Protein AF-A0AAU9UAA9-F1 (afdb_monomer_lite)

pLDDT: mean 78.79, std 22.55, range [38.44, 97.94]

Sequence (99 aa):
MLNISFVNSYVIYYHNISTRNEKPLTRRQFMKKLSMQLTTEWMQKRLEAPTLKCNMRDIIEVILTKPTEDSSVENEAPPPPKKEDIALIAHLKRRGCPK

Secondary structure (DSSP, 8-state):
-HHHHHHHHHHHHHHHHHTTT--PPPHHHHHHHHHHHHHHHHHHHHHT-TTS-HHHHHHHHHHHHS-----S---PPPPPPPP--TTSGGGG-------

Radius of gyration: 19.69 Å; chains: 1; bounding box: 36×24×57 Å

Foldseek 3Di:
DVVVVLVVVLVVQCVVCVVVVHDDDDSVVVVVVVVCVVCVVVLVVLLVDPPPDPVSNVVSCVVNPDDPPPDDDPDDDDDDDDDDDPPPPPPVPDDDDDD

Structure (mmCIF, N/CA/C/O backbone):
data_AF-A0AAU9UAA9-F1
#
_entry.id   AF-A0AAU9UAA9-F1
#
loop_
_atom_site.group_PDB
_atom_site.id
_atom_site.type_symbol
_atom_site.label_atom_id
_atom_site.label_alt_id
_atom_site.label_comp_id
_atom_site.label_asym_id
_atom_site.label_entity_id
_atom_site.label_seq_id
_atom_site.pdbx_PDB_ins_code
_atom_site.Cartn_x
_atom_site.Cartn_y
_atom_site.Cartn_z
_atom_site.occupancy
_atom_site.B_iso_or_equiv
_atom_site.auth_seq_id
_atom_site.auth_comp_id
_atom_site.auth_asym_id
_atom_site.auth_atom_id
_atom_site.pdbx_PDB_model_num
ATOM 1 N N . MET A 1 1 ? -6.262 -16.045 -8.944 1.00 76.44 1 MET A N 1
ATOM 2 C CA . MET A 1 1 ? -6.206 -14.905 -9.892 1.00 76.44 1 MET A CA 1
ATOM 3 C C . MET A 1 1 ? -5.447 -13.690 -9.352 1.00 76.44 1 MET A C 1
ATOM 5 O O . MET A 1 1 ? -4.728 -13.086 -10.133 1.00 76.44 1 MET A O 1
ATOM 9 N N . LEU A 1 2 ? -5.510 -13.374 -8.048 1.00 91.56 2 LEU A N 1
ATOM 10 C CA . LEU A 1 2 ? -4.849 -12.191 -7.459 1.00 91.56 2 LEU A CA 1
ATOM 11 C C . LEU A 1 2 ? -3.350 -12.060 -7.774 1.00 91.56 2 LEU A C 1
ATOM 13 O O . LEU A 1 2 ? -2.904 -10.981 -8.145 1.00 91.56 2 LEU A O 1
ATOM 17 N N . ASN A 1 3 ? -2.583 -13.153 -7.708 1.00 94.00 3 ASN A N 1
ATOM 18 C CA . ASN A 1 3 ? -1.141 -13.105 -7.980 1.00 94.00 3 ASN A CA 1
ATOM 19 C C . ASN A 1 3 ? -0.824 -12.597 -9.395 1.00 94.00 3 ASN A C 1
ATOM 21 O O . ASN A 1 3 ? 0.066 -11.769 -9.560 1.00 94.00 3 ASN A O 1
ATOM 25 N N . ILE A 1 4 ? -1.576 -13.056 -10.401 1.00 96.06 4 ILE A N 1
ATOM 26 C CA . ILE A 1 4 ? -1.393 -12.618 -11.791 1.00 96.06 4 ILE A CA 1
ATOM 27 C C . ILE A 1 4 ? -1.797 -11.150 -11.939 1.00 96.06 4 ILE A C 1
ATOM 29 O O . ILE A 1 4 ? -1.070 -10.376 -12.553 1.00 96.06 4 ILE A O 1
ATOM 33 N N . SER A 1 5 ? -2.898 -10.736 -11.309 1.00 97.06 5 SER A N 1
ATOM 34 C CA . SER A 1 5 ? -3.327 -9.335 -11.310 1.00 97.06 5 SER A CA 1
ATOM 35 C C . SER A 1 5 ? -2.283 -8.402 -10.688 1.00 97.06 5 SER A C 1
ATOM 37 O O . SER A 1 5 ? -2.018 -7.346 -11.253 1.00 97.06 5 SER A O 1
ATOM 39 N N . PHE A 1 6 ? -1.652 -8.790 -9.574 1.00 96.00 6 PHE A N 1
ATOM 40 C CA . PHE A 1 6 ? -0.608 -7.993 -8.918 1.00 96.00 6 PHE A CA 1
ATOM 41 C C . PHE A 1 6 ? 0.679 -7.887 -9.740 1.00 96.00 6 PHE A C 1
ATOM 43 O O . PHE A 1 6 ? 1.316 -6.836 -9.760 1.00 96.00 6 PHE A O 1
ATOM 50 N N . VAL A 1 7 ? 1.069 -8.962 -10.431 1.00 96.44 7 VAL A N 1
ATOM 51 C CA . VAL A 1 7 ? 2.227 -8.927 -11.334 1.00 96.44 7 VAL A CA 1
ATOM 52 C C . VAL A 1 7 ? 1.929 -8.036 -12.537 1.00 96.44 7 VAL A C 1
ATOM 54 O O . VAL A 1 7 ? 2.719 -7.148 -12.847 1.00 96.44 7 VAL A O 1
ATOM 57 N N . ASN A 1 8 ? 0.769 -8.211 -13.171 1.00 97.62 8 ASN A N 1
ATOM 58 C CA . ASN A 1 8 ? 0.398 -7.447 -14.360 1.00 97.62 8 ASN A CA 1
ATOM 59 C C . ASN A 1 8 ? 0.214 -5.954 -14.054 1.00 97.62 8 ASN A C 1
ATOM 61 O O . ASN A 1 8 ? 0.661 -5.112 -14.831 1.00 97.62 8 ASN A O 1
ATOM 65 N N . SER A 1 9 ? -0.385 -5.607 -12.910 1.00 97.50 9 SER A N 1
ATOM 66 C CA . SER A 1 9 ? -0.521 -4.205 -12.505 1.00 97.50 9 SER A CA 1
ATOM 67 C C . SER A 1 9 ? 0.838 -3.548 -12.251 1.00 97.50 9 SER A C 1
ATOM 69 O O . SER A 1 9 ? 1.031 -2.395 -12.638 1.00 97.50 9 SER A O 1
ATOM 71 N N . TYR A 1 10 ? 1.805 -4.284 -11.687 1.00 97.94 10 TYR A N 1
ATOM 72 C CA . TYR A 1 10 ? 3.173 -3.793 -11.528 1.00 97.94 10 TYR A CA 1
ATOM 73 C C . TYR A 1 10 ? 3.871 -3.559 -12.872 1.00 97.94 10 TYR A C 1
ATOM 75 O O . TYR A 1 10 ? 4.539 -2.543 -13.024 1.00 97.94 10 TYR A O 1
ATOM 83 N N . VAL A 1 11 ? 3.699 -4.452 -13.855 1.00 97.88 11 VAL A N 1
ATOM 84 C CA . VAL A 1 11 ? 4.294 -4.293 -15.198 1.00 97.88 11 VAL A CA 1
ATOM 85 C C . VAL A 1 11 ? 3.809 -3.003 -15.866 1.00 97.88 11 VAL A C 1
ATOM 87 O O . VAL A 1 11 ? 4.623 -2.228 -16.367 1.00 97.88 11 VAL A O 1
ATOM 90 N N . ILE A 1 12 ? 2.501 -2.733 -15.815 1.00 97.94 12 ILE A N 1
ATOM 91 C CA . ILE A 1 12 ? 1.912 -1.506 -16.372 1.00 97.94 12 ILE A CA 1
ATOM 92 C C . ILE A 1 12 ? 2.436 -0.269 -15.631 1.00 97.94 12 ILE A C 1
ATOM 94 O O . ILE A 1 12 ? 2.84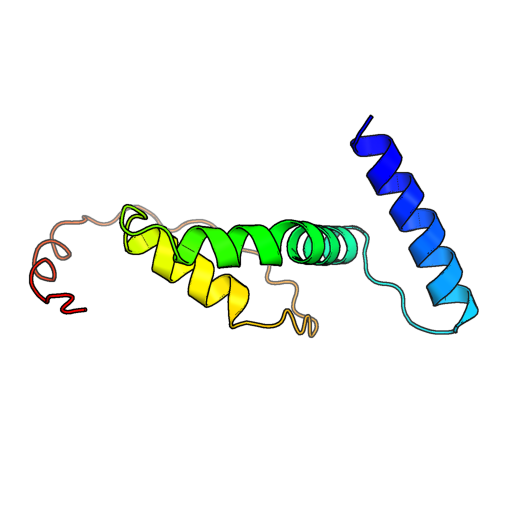5 0.706 -16.260 1.00 97.94 12 ILE A O 1
ATOM 98 N N . TYR A 1 13 ? 2.454 -0.313 -14.295 1.00 97.88 13 TYR A N 1
ATOM 99 C CA . TYR A 1 13 ? 3.000 0.766 -13.470 1.00 97.88 13 TYR A CA 1
ATOM 100 C C . TYR A 1 13 ? 4.464 1.059 -13.820 1.00 97.88 13 TYR A C 1
ATOM 102 O O . TYR A 1 13 ? 4.813 2.212 -14.063 1.00 97.88 13 TYR A O 1
ATOM 110 N N . TYR A 1 14 ? 5.302 0.023 -13.878 1.00 97.62 14 TYR A N 1
ATOM 111 C CA . TYR A 1 14 ? 6.727 0.146 -14.161 1.00 97.62 14 TYR A CA 1
ATOM 112 C C . TYR A 1 14 ? 6.953 0.812 -15.515 1.00 97.62 14 TYR A C 1
ATOM 114 O O . TYR A 1 14 ? 7.650 1.818 -15.587 1.00 97.62 14 TYR A O 1
ATOM 122 N N . HIS A 1 15 ? 6.292 0.311 -16.564 1.00 97.62 15 HIS A N 1
ATOM 123 C CA . HIS A 1 15 ? 6.383 0.886 -17.902 1.00 97.62 15 HIS A CA 1
ATOM 124 C C . HIS A 1 15 ? 6.015 2.377 -17.908 1.00 97.62 15 HIS A C 1
ATOM 126 O O . HIS A 1 15 ? 6.766 3.195 -18.429 1.00 97.62 15 HIS A O 1
ATOM 132 N N . ASN A 1 16 ? 4.902 2.750 -17.270 1.00 97.38 16 ASN A N 1
ATOM 133 C CA . ASN A 1 16 ? 4.419 4.133 -17.247 1.00 97.38 16 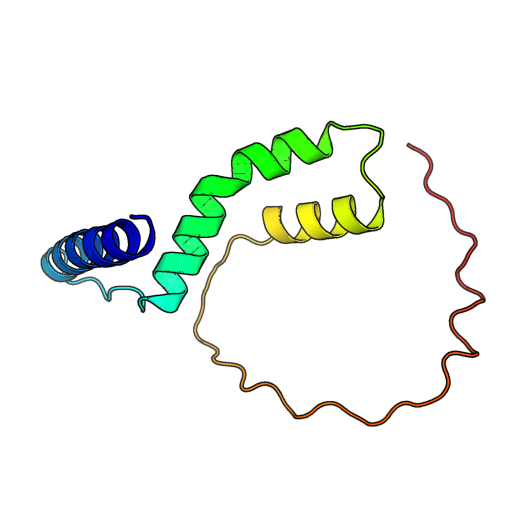ASN A CA 1
ATOM 134 C C . ASN A 1 16 ? 5.313 5.097 -16.456 1.00 97.38 16 ASN A C 1
ATOM 136 O O . ASN A 1 16 ? 5.309 6.293 -16.732 1.00 97.38 16 ASN A O 1
ATOM 140 N N . ILE A 1 17 ? 6.031 4.606 -15.448 1.00 97.06 17 ILE A N 1
ATOM 141 C CA . ILE A 1 17 ? 6.976 5.414 -14.670 1.00 97.06 17 ILE A CA 1
ATOM 142 C C . ILE A 1 17 ? 8.312 5.530 -15.402 1.00 97.06 17 ILE A C 1
ATOM 144 O O . ILE A 1 17 ? 8.874 6.620 -15.487 1.00 97.06 17 ILE A O 1
ATOM 148 N N . SER A 1 18 ? 8.778 4.440 -16.013 1.00 94.12 18 SER A N 1
ATOM 149 C CA . SER A 1 18 ? 9.983 4.449 -16.841 1.00 94.12 18 SER A CA 1
ATOM 150 C C . SER A 1 18 ? 9.852 5.378 -18.048 1.00 94.12 18 SER A C 1
ATOM 152 O O . SER A 1 18 ? 10.796 6.101 -18.346 1.00 94.12 18 SER A O 1
ATOM 154 N N . THR A 1 19 ? 8.687 5.441 -18.705 1.00 96.06 19 THR A N 1
ATOM 155 C CA . THR A 1 19 ? 8.453 6.393 -19.811 1.00 96.06 19 THR A CA 1
ATOM 156 C C . THR A 1 19 ? 8.441 7.855 -19.363 1.00 96.06 19 THR A C 1
ATOM 158 O O . THR A 1 19 ? 8.668 8.743 -20.180 1.00 96.06 19 THR A O 1
ATOM 161 N N . ARG A 1 20 ? 8.216 8.120 -18.071 1.00 94.38 20 ARG A N 1
ATOM 162 C CA . ARG A 1 20 ? 8.292 9.456 -17.460 1.00 94.38 20 ARG A CA 1
ATOM 163 C C . ARG A 1 20 ? 9.697 9.813 -16.959 1.00 94.38 20 ARG A C 1
ATOM 165 O O . ARG A 1 20 ? 9.865 10.880 -16.382 1.00 94.38 20 ARG A O 1
ATOM 172 N N . ASN A 1 21 ? 10.698 8.954 -17.181 1.00 92.44 21 ASN A N 1
ATOM 173 C CA . ASN A 1 21 ? 12.066 9.089 -16.657 1.00 92.44 21 ASN A CA 1
ATOM 174 C C . ASN A 1 21 ? 12.145 9.199 -15.121 1.00 92.44 21 ASN A C 1
ATOM 176 O O . ASN A 1 21 ? 13.114 9.720 -14.570 1.00 92.44 21 ASN A O 1
ATOM 180 N N . GLU A 1 22 ? 11.139 8.686 -14.416 1.00 94.25 22 GLU A N 1
ATOM 181 C CA . GLU A 1 22 ? 11.124 8.604 -12.959 1.00 94.25 22 GLU A CA 1
ATOM 182 C C . GLU A 1 22 ? 11.652 7.238 -12.498 1.00 94.25 22 GLU A C 1
ATOM 184 O O . GLU A 1 22 ? 11.567 6.236 -13.214 1.00 94.25 22 GLU A O 1
ATOM 189 N N . LYS A 1 23 ? 12.193 7.165 -11.275 1.00 94.94 23 LYS A N 1
ATOM 190 C CA . LYS A 1 23 ? 12.650 5.894 -10.702 1.00 94.94 23 LYS A CA 1
ATOM 191 C C . LYS A 1 23 ? 11.441 5.085 -10.207 1.00 94.94 23 LYS A C 1
ATOM 193 O O . LYS A 1 23 ? 10.801 5.505 -9.241 1.00 94.94 23 LYS A O 1
ATOM 198 N N . PRO A 1 24 ? 11.133 3.915 -10.798 1.00 95.31 24 PRO A N 1
ATOM 199 C CA . PRO A 1 24 ? 10.014 3.102 -10.348 1.00 95.31 24 PRO A CA 1
ATOM 200 C C . PRO A 1 24 ? 10.277 2.504 -8.968 1.00 95.31 24 PRO A C 1
ATOM 202 O O . PRO A 1 24 ? 11.404 2.144 -8.617 1.00 95.31 24 PRO A O 1
ATOM 205 N N . LEU A 1 25 ? 9.201 2.352 -8.197 1.00 96.00 25 LEU A N 1
ATOM 206 C CA . LEU A 1 25 ? 9.235 1.619 -6.938 1.00 96.00 25 LEU A CA 1
ATOM 207 C C . LEU A 1 25 ? 9.616 0.152 -7.169 1.00 96.00 25 LEU A C 1
ATOM 209 O O . LEU A 1 25 ? 9.260 -0.467 -8.181 1.00 96.00 25 LEU A O 1
ATOM 213 N N . THR A 1 26 ? 10.268 -0.446 -6.172 1.00 96.19 26 THR A N 1
ATOM 214 C CA . THR A 1 26 ? 10.431 -1.904 -6.143 1.00 96.19 26 THR A CA 1
ATOM 215 C C . THR A 1 26 ? 9.060 -2.576 -6.063 1.00 96.19 26 THR A C 1
ATOM 217 O O . THR A 1 26 ? 8.111 -2.021 -5.503 1.00 96.19 26 THR A O 1
ATOM 220 N N . ARG A 1 27 ? 8.945 -3.819 -6.549 1.00 95.44 27 ARG A N 1
ATOM 221 C CA . ARG A 1 27 ? 7.689 -4.586 -6.459 1.00 95.44 27 ARG A CA 1
ATOM 222 C C . ARG A 1 27 ? 7.146 -4.653 -5.024 1.00 95.44 27 ARG A C 1
ATOM 224 O O . ARG A 1 27 ? 5.941 -4.572 -4.818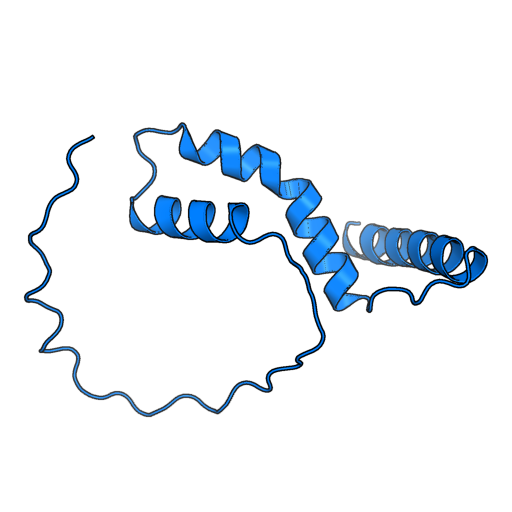 1.00 95.44 27 ARG A O 1
ATOM 231 N N . ARG A 1 28 ? 8.028 -4.753 -4.019 1.00 95.56 28 ARG A N 1
ATOM 232 C CA . ARG A 1 28 ? 7.652 -4.760 -2.594 1.00 95.56 28 ARG A CA 1
ATOM 233 C C . ARG A 1 28 ? 7.020 -3.435 -2.163 1.00 95.56 28 ARG A C 1
ATOM 235 O O . ARG A 1 28 ? 5.969 -3.452 -1.531 1.00 95.56 28 ARG A O 1
ATOM 242 N N . GLN A 1 29 ? 7.645 -2.306 -2.494 1.00 95.62 29 GLN A N 1
ATOM 243 C CA . GLN A 1 29 ? 7.123 -0.974 -2.165 1.00 95.62 29 GLN A CA 1
ATOM 244 C C . GLN A 1 29 ? 5.811 -0.691 -2.896 1.00 95.62 29 GLN A C 1
ATOM 246 O O . GLN A 1 29 ? 4.854 -0.227 -2.281 1.00 95.62 29 GLN A O 1
ATOM 251 N N . PHE A 1 30 ? 5.731 -1.053 -4.179 1.00 96.69 30 PHE A N 1
ATOM 252 C CA . PHE A 1 30 ? 4.496 -0.961 -4.953 1.00 96.69 30 PHE A CA 1
ATOM 253 C C . PHE A 1 30 ? 3.350 -1.713 -4.268 1.00 96.69 30 PHE A C 1
ATOM 255 O O . PHE A 1 30 ? 2.283 -1.144 -4.062 1.00 96.69 30 PHE A O 1
ATOM 262 N N . MET A 1 31 ? 3.582 -2.957 -3.836 1.00 96.81 31 MET A N 1
ATOM 263 C CA . MET A 1 31 ? 2.554 -3.750 -3.156 1.00 96.81 31 MET A CA 1
ATOM 264 C C . MET A 1 31 ? 2.158 -3.180 -1.790 1.00 96.81 31 MET A C 1
ATOM 266 O O . MET A 1 31 ? 0.977 -3.216 -1.450 1.00 96.81 31 MET A O 1
ATOM 270 N N . LYS A 1 32 ? 3.099 -2.616 -1.017 1.00 95.12 32 LYS A N 1
ATOM 271 C CA . LYS A 1 32 ? 2.771 -1.903 0.231 1.00 95.12 32 LYS A CA 1
ATOM 272 C C . LYS A 1 32 ? 1.868 -0.698 -0.039 1.00 95.12 32 LYS A C 1
ATOM 274 O O . LYS A 1 32 ? 0.836 -0.555 0.611 1.00 95.12 32 LYS A O 1
ATOM 279 N N . LYS A 1 33 ? 2.226 0.124 -1.030 1.00 95.00 33 LYS A N 1
ATOM 280 C CA . LYS A 1 33 ? 1.446 1.299 -1.438 1.00 95.00 33 LYS A CA 1
ATOM 281 C C . LYS A 1 33 ? 0.056 0.903 -1.934 1.00 95.00 33 LYS A C 1
ATOM 283 O O . LYS A 1 33 ? -0.929 1.483 -1.491 1.00 95.00 33 LYS A O 1
ATOM 288 N N . LEU A 1 34 ? -0.026 -0.120 -2.785 1.00 95.31 34 LEU A N 1
ATOM 289 C CA . LEU A 1 34 ? -1.287 -0.660 -3.289 1.00 95.31 34 LEU A CA 1
ATOM 290 C C . LEU A 1 34 ? -2.167 -1.176 -2.143 1.00 95.31 34 LEU A C 1
ATOM 292 O O . LEU A 1 34 ? -3.350 -0.862 -2.086 1.00 95.31 34 LEU A O 1
ATOM 296 N N . SER A 1 35 ? -1.589 -1.927 -1.202 1.00 94.69 35 SER A N 1
ATOM 297 C CA . SER A 1 35 ? -2.312 -2.411 -0.025 1.00 94.69 35 SER A CA 1
ATOM 298 C C . SER A 1 35 ? -2.871 -1.261 0.806 1.00 94.69 35 SER A C 1
ATOM 300 O O . SER A 1 35 ? -4.010 -1.350 1.257 1.00 94.69 35 SER A O 1
ATOM 302 N N . MET A 1 36 ? -2.097 -0.188 1.002 1.00 94.44 36 MET A N 1
ATOM 303 C CA . MET A 1 36 ? -2.573 0.996 1.714 1.00 94.44 36 MET A CA 1
ATOM 304 C C . MET A 1 36 ? -3.763 1.612 0.977 1.00 94.44 36 MET A C 1
ATOM 306 O O . MET A 1 36 ? -4.851 1.684 1.534 1.00 94.44 36 MET A O 1
ATOM 310 N N . GLN A 1 37 ? -3.596 1.920 -0.313 1.00 93.94 37 GLN A N 1
ATOM 311 C CA . GLN A 1 37 ? -4.635 2.533 -1.147 1.00 93.94 37 GLN A CA 1
ATOM 312 C C . GLN A 1 37 ? -5.949 1.741 -1.159 1.00 93.94 37 GLN A C 1
ATOM 314 O O . GLN A 1 37 ? -7.019 2.337 -1.110 1.00 93.94 37 GLN A O 1
ATOM 319 N N . LEU A 1 38 ? -5.884 0.408 -1.189 1.00 95.44 38 LEU A N 1
ATOM 320 C CA . LEU A 1 38 ? -7.077 -0.443 -1.193 1.00 95.44 38 LEU A CA 1
ATOM 321 C C . LEU A 1 38 ? -7.779 -0.528 0.170 1.00 95.44 38 LEU A C 1
ATOM 323 O O . LEU A 1 38 ? -8.964 -0.851 0.226 1.00 95.44 38 LEU A O 1
ATOM 327 N N . THR A 1 39 ? -7.060 -0.303 1.273 1.00 95.38 39 THR A N 1
ATOM 328 C CA . THR A 1 39 ? -7.571 -0.578 2.627 1.00 95.38 39 THR A CA 1
ATOM 329 C C . THR A 1 39 ? -7.805 0.669 3.470 1.00 95.38 39 THR A C 1
ATOM 331 O O . THR A 1 39 ? -8.520 0.569 4.465 1.00 95.38 39 THR A O 1
ATOM 334 N N . THR A 1 40 ? -7.274 1.836 3.088 1.00 94.56 40 THR A N 1
ATOM 335 C CA . THR A 1 40 ? -7.404 3.098 3.838 1.00 94.56 40 THR A CA 1
ATOM 336 C C . THR A 1 40 ? -8.855 3.428 4.184 1.00 94.56 40 THR A C 1
ATOM 338 O O . THR A 1 40 ? -9.165 3.612 5.358 1.00 94.56 40 THR A O 1
ATOM 341 N N . GLU A 1 41 ? -9.761 3.433 3.205 1.00 95.25 41 GLU A N 1
ATOM 342 C CA . GLU A 1 41 ? 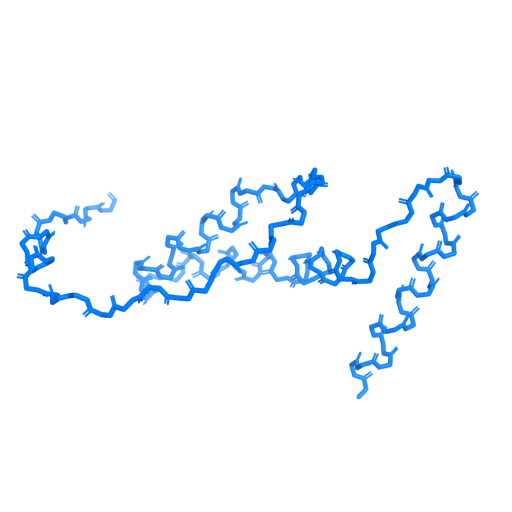-11.175 3.767 3.441 1.00 95.25 41 GLU A CA 1
ATOM 343 C C . GLU A 1 41 ? -11.853 2.779 4.401 1.00 95.25 41 GLU A C 1
ATOM 345 O O . GLU A 1 41 ? -12.648 3.156 5.262 1.00 95.25 41 GLU A O 1
ATOM 350 N N . TRP A 1 42 ? -11.514 1.493 4.291 1.00 96.00 42 TRP A N 1
ATOM 351 C CA . TRP A 1 42 ? -12.039 0.457 5.178 1.00 96.00 42 TRP A CA 1
ATOM 352 C C . TRP A 1 42 ? -11.490 0.576 6.595 1.00 96.00 42 TRP A C 1
ATOM 354 O O . TRP A 1 42 ? -12.227 0.375 7.557 1.00 96.00 42 TRP A O 1
ATOM 364 N N . MET A 1 43 ? -10.210 0.918 6.734 1.00 95.19 43 MET A N 1
ATOM 365 C CA . MET A 1 43 ? -9.589 1.193 8.025 1.00 95.19 43 MET A CA 1
ATOM 366 C C . MET A 1 43 ? -10.224 2.413 8.698 1.00 95.19 43 MET A C 1
ATOM 368 O O . MET A 1 43 ? -10.522 2.339 9.886 1.00 95.19 43 MET A O 1
ATOM 372 N N . GLN A 1 44 ? -10.518 3.475 7.943 1.00 94.88 44 GLN A N 1
ATOM 373 C CA . GLN A 1 44 ? -11.231 4.655 8.443 1.00 94.88 44 GLN A CA 1
ATOM 374 C C . GLN A 1 44 ? -12.636 4.300 8.936 1.00 94.88 44 GLN A C 1
ATOM 376 O O . GLN A 1 44 ? -12.942 4.526 10.104 1.00 94.88 44 GLN A O 1
ATOM 381 N N . LYS A 1 45 ? -13.448 3.629 8.107 1.00 96.00 45 LYS A N 1
ATOM 382 C CA . LYS A 1 45 ? -14.790 3.164 8.509 1.00 96.00 45 LYS A CA 1
ATOM 383 C C . LYS A 1 45 ? -14.748 2.267 9.742 1.00 96.00 45 LYS A C 1
ATOM 385 O O . LYS A 1 45 ? -15.636 2.296 10.587 1.00 96.00 45 LYS A O 1
ATOM 390 N N . ARG A 1 46 ? -13.701 1.451 9.881 1.00 95.56 46 ARG A N 1
ATOM 391 C CA . ARG A 1 46 ? -13.552 0.552 11.029 1.00 95.56 46 ARG A CA 1
ATOM 392 C C . ARG A 1 46 ? -13.357 1.305 12.347 1.00 95.56 46 ARG A C 1
ATOM 394 O O . ARG A 1 46 ? -13.782 0.786 13.377 1.00 95.56 46 ARG A O 1
ATOM 401 N N . LEU A 1 47 ? -12.761 2.499 12.333 1.00 95.38 47 LEU A N 1
ATOM 402 C CA . LEU A 1 47 ? -12.601 3.342 13.526 1.00 95.38 47 LEU A CA 1
ATOM 403 C C . LEU A 1 47 ? -13.938 3.886 14.052 1.00 95.38 47 LEU A C 1
ATOM 405 O O . LEU A 1 47 ? -14.051 4.188 15.240 1.00 95.38 47 LEU A O 1
ATOM 409 N N . GLU A 1 48 ? -14.969 3.960 13.214 1.00 94.75 48 GLU A N 1
ATOM 410 C CA . GLU A 1 48 ? -16.310 4.391 13.628 1.00 94.75 48 GLU A CA 1
ATOM 411 C C . GLU A 1 48 ? -17.006 3.339 14.510 1.00 94.75 48 GLU A C 1
ATOM 413 O O . GLU A 1 48 ? -17.902 3.665 15.286 1.00 94.75 48 GLU A O 1
ATOM 418 N N . ALA A 1 49 ? -16.574 2.071 14.451 1.00 94.06 49 ALA A N 1
ATOM 419 C CA . ALA A 1 49 ? -17.180 0.998 15.229 1.00 94.06 49 ALA A CA 1
ATOM 420 C C . ALA A 1 49 ? -16.893 1.162 16.741 1.00 94.06 49 ALA A C 1
ATOM 422 O O . ALA A 1 49 ? -15.733 1.071 17.167 1.00 94.06 49 ALA A O 1
ATOM 423 N N . PRO A 1 50 ? -17.927 1.309 17.595 1.00 91.06 50 PRO A N 1
ATOM 424 C CA . PRO A 1 50 ? -17.742 1.528 19.033 1.00 91.06 50 PRO A CA 1
ATOM 425 C C . PRO A 1 50 ? -17.206 0.287 19.761 1.00 91.06 50 PRO A C 1
ATOM 427 O O . PRO A 1 50 ? -16.665 0.387 20.857 1.00 91.06 50 PRO A O 1
ATOM 430 N N . THR A 1 51 ? -17.336 -0.891 19.150 1.00 94.56 51 THR A N 1
ATOM 431 C CA . THR A 1 51 ? -16.878 -2.177 19.691 1.00 94.56 51 THR A CA 1
ATOM 432 C C . THR A 1 51 ? -15.457 -2.544 19.257 1.00 94.56 51 THR A C 1
ATOM 434 O O . THR A 1 51 ? -14.952 -3.605 19.637 1.00 94.56 51 THR A O 1
ATOM 437 N N . LEU A 1 52 ? -14.787 -1.697 18.463 1.00 93.75 52 LEU A N 1
ATOM 438 C CA . LEU A 1 52 ? -13.402 -1.929 18.070 1.00 93.75 52 LEU A CA 1
ATOM 439 C C . LEU A 1 52 ? -12.495 -1.870 19.306 1.00 93.75 52 LEU A C 1
ATOM 441 O O . LEU A 1 52 ? -12.458 -0.868 20.016 1.00 93.75 52 LEU A O 1
ATOM 445 N N . LYS A 1 53 ? -11.736 -2.946 19.544 1.00 94.88 53 LYS A N 1
ATOM 446 C CA . LYS A 1 53 ? -10.771 -3.021 20.652 1.00 94.88 53 LYS A CA 1
ATOM 447 C C . LYS A 1 53 ? -9.774 -1.860 20.576 1.00 94.88 53 LYS A C 1
ATOM 449 O O . LYS A 1 53 ? -9.209 -1.637 19.506 1.00 94.88 53 LYS A O 1
ATOM 454 N N . CYS A 1 54 ? -9.493 -1.213 21.710 1.00 91.38 54 CYS A N 1
ATOM 455 C CA . CYS A 1 54 ? -8.601 -0.047 21.791 1.00 91.38 54 CYS A CA 1
ATOM 456 C C . CYS A 1 54 ? -7.249 -0.295 21.112 1.00 91.38 54 CYS A C 1
ATOM 458 O O . CYS A 1 54 ? -6.859 0.446 20.229 1.00 91.38 54 CYS A O 1
ATOM 460 N N . ASN A 1 55 ? -6.618 -1.436 21.387 1.00 94.00 55 ASN A N 1
ATOM 461 C CA . ASN A 1 55 ? -5.315 -1.795 20.825 1.00 94.00 55 ASN A CA 1
ATOM 462 C C . ASN A 1 55 ? -5.328 -1.793 19.283 1.00 94.00 55 ASN A C 1
ATOM 464 O O . ASN A 1 55 ? -4.351 -1.427 18.643 1.00 94.00 55 ASN A O 1
ATOM 468 N N . MET A 1 56 ? -6.433 -2.242 18.677 1.00 93.44 56 MET A N 1
ATOM 469 C CA . MET A 1 56 ? -6.584 -2.270 17.220 1.00 93.44 56 MET A CA 1
ATOM 470 C C . MET A 1 56 ? -6.899 -0.883 16.664 1.00 93.44 56 MET A C 1
ATOM 472 O O . MET A 1 56 ? -6.453 -0.571 15.565 1.00 93.44 56 MET A O 1
ATOM 476 N N . ARG A 1 57 ? -7.655 -0.069 17.412 1.00 95.44 57 ARG A N 1
ATOM 477 C CA . ARG A 1 57 ? -7.914 1.338 17.096 1.00 95.44 57 ARG A CA 1
ATOM 478 C C . ARG A 1 57 ? -6.595 2.113 17.034 1.00 95.44 57 ARG A C 1
ATOM 480 O O . ARG A 1 57 ? -6.300 2.672 15.986 1.00 95.44 57 ARG A O 1
ATOM 487 N N . ASP A 1 58 ? -5.760 1.996 18.065 1.00 94.19 58 ASP A N 1
ATOM 488 C CA . ASP A 1 58 ? -4.451 2.657 18.141 1.00 94.19 58 ASP A CA 1
ATOM 489 C C . ASP A 1 58 ? -3.544 2.256 16.964 1.00 94.19 58 ASP A C 1
ATOM 491 O O . ASP A 1 58 ? -2.928 3.099 16.315 1.00 94.19 58 ASP A O 1
ATOM 495 N N . ILE A 1 59 ? -3.490 0.958 16.630 1.00 94.81 59 ILE A N 1
ATOM 496 C CA . ILE A 1 59 ? -2.699 0.461 15.491 1.00 94.81 59 ILE A CA 1
ATOM 497 C C . ILE A 1 59 ? -3.199 1.058 14.172 1.00 94.81 59 ILE A C 1
ATOM 499 O O . ILE A 1 59 ? -2.392 1.494 13.351 1.00 94.81 59 ILE A O 1
ATOM 503 N N . ILE A 1 60 ? -4.516 1.066 13.951 1.00 94.19 60 ILE A N 1
ATOM 504 C CA . ILE A 1 60 ? -5.107 1.601 12.723 1.00 94.19 60 ILE A CA 1
ATOM 505 C C . ILE A 1 60 ? -4.853 3.109 12.619 1.00 94.19 60 ILE A C 1
ATOM 507 O O . ILE A 1 60 ? -4.463 3.582 11.555 1.00 94.19 60 ILE A O 1
ATOM 511 N N . GLU A 1 61 ? -5.008 3.856 13.711 1.00 94.06 61 GLU A N 1
ATOM 512 C CA . GLU A 1 61 ? -4.734 5.295 13.751 1.00 94.06 61 GLU A CA 1
ATOM 513 C C . GLU A 1 61 ? -3.267 5.602 13.430 1.00 94.06 61 GLU A C 1
ATOM 515 O O . GLU A 1 61 ? -2.997 6.476 12.607 1.00 94.06 61 GLU A O 1
ATOM 520 N N . VAL A 1 62 ? -2.312 4.839 13.975 1.00 94.44 62 VAL A N 1
ATOM 521 C CA . VAL A 1 62 ? -0.878 4.985 13.654 1.00 94.44 62 VAL A CA 1
ATOM 522 C C . VAL A 1 62 ? -0.591 4.692 12.179 1.00 94.44 62 VAL A C 1
ATOM 524 O O . VAL A 1 62 ? 0.199 5.398 11.552 1.00 94.44 62 VAL A O 1
ATOM 527 N N . ILE A 1 63 ? -1.220 3.658 11.613 1.00 92.38 63 ILE A N 1
ATOM 528 C CA . ILE A 1 63 ? -1.053 3.299 10.198 1.00 92.38 63 ILE A CA 1
ATOM 529 C C . ILE A 1 63 ? -1.622 4.391 9.281 1.00 92.38 63 ILE A C 1
ATOM 531 O O . ILE A 1 63 ? -1.018 4.691 8.256 1.00 92.38 63 ILE A O 1
ATOM 535 N N . LEU A 1 64 ? -2.758 4.994 9.644 1.00 90.69 64 LEU A N 1
ATOM 536 C CA . LEU A 1 64 ? -3.409 6.037 8.847 1.00 90.69 64 LEU A CA 1
ATOM 537 C C . LEU A 1 64 ? -2.742 7.416 8.983 1.00 90.69 64 LEU A C 1
ATOM 539 O O . LEU A 1 64 ? -2.794 8.202 8.041 1.00 90.69 64 LEU A O 1
ATOM 543 N N . THR A 1 65 ? -2.123 7.720 10.128 1.00 86.56 65 THR A N 1
ATOM 544 C CA . THR A 1 65 ? -1.472 9.021 10.392 1.00 86.56 65 THR A CA 1
ATOM 545 C C . THR A 1 65 ? -0.045 9.116 9.876 1.00 86.56 65 THR A C 1
ATOM 547 O O . THR A 1 65 ? 0.437 10.226 9.664 1.00 86.56 65 THR A O 1
ATOM 550 N N . LYS A 1 66 ? 0.644 7.991 9.658 1.00 74.81 66 LYS A N 1
ATOM 551 C CA . LYS A 1 66 ? 1.947 7.976 8.988 1.00 74.81 66 LYS A CA 1
ATOM 552 C C . LYS A 1 66 ? 1.732 7.832 7.482 1.00 74.81 66 LYS A C 1
ATOM 554 O O . LYS A 1 66 ? 1.606 6.696 7.015 1.00 74.81 66 LYS A O 1
ATOM 559 N N . PRO A 1 67 ? 1.713 8.928 6.693 1.00 57.19 67 PRO A N 1
ATOM 560 C CA . PRO A 1 67 ? 1.875 8.777 5.259 1.00 57.19 67 PRO A CA 1
ATOM 561 C C . PRO A 1 67 ? 3.189 8.026 5.048 1.00 57.19 67 PRO A C 1
ATOM 563 O O . PRO A 1 67 ? 4.217 8.387 5.617 1.00 57.19 67 PRO A O 1
ATOM 566 N N . THR A 1 68 ? 3.141 6.926 4.301 1.00 56.97 68 THR A N 1
ATOM 567 C CA . THR A 1 68 ? 4.330 6.206 3.837 1.00 56.97 68 THR A CA 1
ATOM 568 C C . THR A 1 68 ? 5.155 7.136 2.949 1.00 56.97 68 THR A C 1
ATOM 570 O O . THR A 1 68 ? 5.072 7.079 1.724 1.00 56.97 68 THR A O 1
ATOM 573 N N . GLU A 1 69 ? 5.933 8.018 3.566 1.00 51.47 69 GLU A N 1
ATOM 574 C CA . GLU A 1 69 ? 7.143 8.568 2.986 1.00 51.47 69 GLU A CA 1
ATOM 575 C C . GLU A 1 69 ? 8.209 7.481 3.092 1.00 51.47 69 GLU A C 1
ATOM 577 O O . GLU A 1 69 ? 8.946 7.387 4.072 1.00 51.47 69 GLU A O 1
ATOM 582 N N . ASP A 1 70 ? 8.268 6.603 2.092 1.00 47.25 70 ASP A N 1
ATOM 583 C CA . ASP A 1 70 ? 9.387 5.674 1.962 1.00 47.25 70 ASP A CA 1
ATOM 584 C C . ASP A 1 70 ? 10.602 6.452 1.423 1.00 47.25 70 ASP A C 1
ATOM 586 O O . ASP A 1 70 ? 10.966 6.360 0.250 1.00 47.25 70 ASP A O 1
ATOM 590 N N . SER A 1 71 ? 11.242 7.215 2.314 1.00 41.75 71 SER A N 1
ATOM 591 C CA . SER A 1 71 ? 12.683 7.435 2.248 1.00 41.75 71 SER A CA 1
ATOM 592 C C . SER A 1 71 ? 13.387 6.108 2.534 1.00 41.75 71 SER A C 1
ATOM 594 O O . SER A 1 71 ? 13.020 5.342 3.423 1.00 41.75 71 SER A O 1
ATOM 596 N N . SER A 1 72 ? 14.396 5.831 1.725 1.00 46.16 72 SER A N 1
ATOM 597 C CA . SER A 1 72 ? 15.306 4.694 1.787 1.00 46.16 72 SER A CA 1
ATOM 598 C C . SER A 1 72 ? 15.838 4.394 3.193 1.00 46.16 72 SER A C 1
ATOM 600 O O . SER A 1 72 ? 16.769 5.064 3.622 1.00 46.16 72 SER A O 1
ATOM 602 N N . VAL A 1 73 ? 15.346 3.341 3.852 1.00 38.44 73 VAL A N 1
ATOM 603 C CA . VAL A 1 73 ? 16.156 2.515 4.766 1.00 38.44 73 VAL A CA 1
ATOM 604 C C . VAL A 1 73 ? 15.617 1.081 4.741 1.00 38.44 73 VAL A C 1
ATOM 606 O O . VAL A 1 73 ? 14.563 0.773 5.303 1.00 38.44 73 VAL A O 1
ATOM 609 N N . GLU A 1 74 ? 16.346 0.183 4.081 1.00 41.56 74 GLU A N 1
ATOM 610 C CA . GLU A 1 74 ? 16.260 -1.246 4.372 1.00 41.56 74 GLU A CA 1
ATOM 611 C C . GLU A 1 74 ? 16.836 -1.461 5.774 1.00 41.56 74 GLU A C 1
ATOM 613 O O . GLU A 1 74 ? 18.046 -1.516 5.956 1.00 41.56 74 GLU A O 1
ATOM 618 N N . ASN A 1 75 ? 15.975 -1.536 6.788 1.00 39.19 75 ASN A N 1
ATOM 619 C CA . ASN A 1 75 ? 16.389 -2.084 8.073 1.00 39.19 75 ASN A CA 1
ATOM 620 C C . ASN A 1 75 ? 16.351 -3.611 7.953 1.00 39.19 75 ASN A C 1
ATOM 622 O O . ASN A 1 75 ? 15.269 -4.210 7.938 1.00 39.19 75 ASN A O 1
ATOM 626 N N . GLU A 1 76 ? 17.528 -4.229 7.839 1.00 42.22 76 GLU A N 1
ATOM 627 C CA . GLU A 1 76 ? 17.712 -5.615 8.261 1.00 42.22 76 GLU A CA 1
ATOM 628 C C . GLU A 1 76 ? 17.234 -5.743 9.712 1.00 42.22 76 GLU A C 1
ATOM 630 O O . GLU A 1 76 ? 17.617 -4.970 10.591 1.00 42.22 76 GLU A O 1
ATOM 635 N N . ALA A 1 77 ? 16.339 -6.695 9.957 1.00 45.31 77 ALA A N 1
ATOM 636 C CA . ALA A 1 77 ? 15.874 -6.993 11.301 1.00 45.31 77 ALA A CA 1
ATOM 637 C C . ALA A 1 77 ? 17.000 -7.700 12.081 1.00 45.31 77 ALA A C 1
ATOM 639 O O . ALA A 1 77 ? 17.486 -8.729 11.606 1.00 45.31 77 ALA A O 1
ATOM 640 N N . PRO A 1 78 ? 17.402 -7.221 13.273 1.00 49.72 78 PRO A N 1
ATOM 641 C CA . PRO A 1 78 ? 18.295 -7.985 14.133 1.00 49.72 78 PRO A CA 1
ATOM 642 C C . PRO A 1 78 ? 17.552 -9.205 14.722 1.00 49.72 78 PRO A C 1
ATOM 644 O O . PRO A 1 78 ? 16.322 -9.176 14.857 1.00 49.72 78 PRO A O 1
ATOM 647 N N . PRO A 1 79 ? 18.267 -10.296 15.063 1.00 50.22 79 PRO A N 1
ATOM 648 C CA . PRO A 1 79 ? 17.661 -11.525 15.575 1.00 50.22 79 PRO A CA 1
ATOM 649 C C . PRO A 1 79 ? 16.953 -11.299 16.926 1.00 50.22 79 PRO A C 1
ATOM 651 O O . PRO A 1 79 ? 17.342 -10.409 17.686 1.00 50.22 79 PRO A O 1
ATOM 654 N N . PRO A 1 80 ? 15.917 -12.096 17.256 1.00 49.47 80 PRO A N 1
ATOM 655 C CA . PRO A 1 80 ? 15.108 -11.877 18.452 1.00 49.47 80 PRO A CA 1
ATOM 656 C C . PRO A 1 80 ? 15.919 -12.111 19.743 1.00 49.47 80 PRO A C 1
ATOM 658 O O . PRO A 1 80 ? 16.559 -13.160 19.871 1.00 49.47 80 PRO A O 1
ATOM 661 N N . PRO A 1 81 ? 15.877 -11.191 20.730 1.00 52.28 81 PRO A N 1
ATOM 662 C CA . PRO A 1 81 ? 16.484 -11.422 22.034 1.00 52.28 81 PRO A CA 1
ATOM 663 C C . PRO A 1 81 ? 15.672 -12.424 22.873 1.00 52.28 81 PRO A C 1
ATOM 665 O O . PRO A 1 81 ? 14.461 -12.592 22.710 1.00 52.28 81 PRO A O 1
ATOM 668 N N . LYS A 1 82 ? 16.389 -13.124 23.760 1.00 51.31 82 LYS A N 1
ATOM 669 C CA . LYS A 1 82 ? 15.893 -14.191 24.640 1.00 51.31 82 LYS A CA 1
ATOM 670 C C . LYS A 1 82 ? 14.870 -13.645 25.650 1.00 51.31 82 LYS A C 1
ATOM 672 O O . LYS A 1 82 ? 14.939 -12.491 26.053 1.00 51.31 82 LYS A O 1
ATOM 677 N N . LYS A 1 83 ? 13.908 -14.494 26.029 1.00 49.81 83 LYS A N 1
ATOM 678 C CA . LYS A 1 83 ? 12.795 -14.170 26.935 1.00 49.81 83 LYS A CA 1
ATOM 679 C C . LYS A 1 83 ? 13.320 -13.861 28.342 1.00 49.81 83 LYS A C 1
ATOM 681 O O . LYS A 1 83 ? 13.865 -14.757 28.977 1.00 49.81 83 LYS A O 1
ATOM 686 N N . GLU A 1 84 ? 13.089 -12.644 28.818 1.00 50.50 84 GLU A N 1
ATOM 687 C CA . GLU A 1 84 ? 13.219 -12.269 30.230 1.00 50.50 84 GLU A CA 1
ATOM 688 C C . GLU A 1 84 ? 11.822 -11.955 30.801 1.00 50.50 84 GLU A C 1
ATOM 690 O O . GLU A 1 84 ? 10.935 -11.471 30.093 1.00 50.50 84 GLU A O 1
ATOM 695 N N . ASP A 1 85 ? 11.611 -12.343 32.059 1.00 43.50 85 ASP A N 1
ATOM 696 C CA . ASP A 1 85 ? 10.318 -12.552 32.717 1.00 43.50 85 ASP A CA 1
ATOM 697 C C . ASP A 1 85 ? 9.364 -11.337 32.735 1.00 43.50 85 ASP A C 1
ATOM 699 O O . ASP A 1 85 ? 9.671 -10.252 33.229 1.00 43.50 85 ASP A O 1
ATOM 703 N N . ILE A 1 86 ? 8.124 -11.556 32.275 1.00 53.50 86 ILE A N 1
ATOM 704 C CA . ILE A 1 86 ? 7.042 -10.555 32.139 1.00 53.50 86 ILE A CA 1
ATOM 705 C C . ILE A 1 86 ? 6.332 -10.299 33.491 1.00 53.50 86 ILE A C 1
ATOM 707 O O . ILE A 1 86 ? 5.109 -10.206 33.572 1.00 53.50 86 ILE A O 1
ATOM 711 N N . ALA A 1 87 ? 7.071 -10.182 34.595 1.00 47.41 87 ALA A N 1
ATOM 712 C CA . ALA A 1 87 ? 6.463 -9.935 35.909 1.00 47.41 87 ALA A CA 1
ATOM 713 C C . ALA A 1 87 ? 6.212 -8.440 36.211 1.00 47.41 87 ALA A C 1
ATOM 715 O O . ALA A 1 87 ? 5.412 -8.120 37.086 1.00 47.41 87 ALA A O 1
ATOM 716 N N . LEU A 1 88 ? 6.821 -7.503 35.471 1.00 50.31 88 LEU A N 1
ATOM 717 C CA . LEU A 1 88 ? 6.763 -6.066 35.797 1.00 50.31 88 LEU A CA 1
ATOM 718 C C . LEU A 1 88 ? 5.723 -5.233 35.022 1.00 50.31 88 LEU A C 1
ATOM 720 O O . LEU A 1 88 ? 5.425 -4.109 35.421 1.00 50.31 88 LEU A O 1
ATOM 724 N N . ILE A 1 89 ? 5.091 -5.768 33.970 1.00 50.56 89 ILE A N 1
ATOM 725 C CA . ILE A 1 89 ? 4.115 -5.014 33.145 1.00 50.56 89 ILE A CA 1
ATOM 726 C C . ILE A 1 89 ? 2.666 -5.163 33.675 1.00 50.56 89 ILE A C 1
ATOM 728 O O . ILE A 1 89 ? 1.709 -4.654 33.097 1.00 50.56 89 ILE A O 1
ATOM 732 N N . ALA A 1 90 ? 2.458 -5.807 34.830 1.00 46.47 90 ALA A N 1
ATOM 733 C CA . ALA A 1 90 ? 1.130 -5.936 35.442 1.00 46.47 90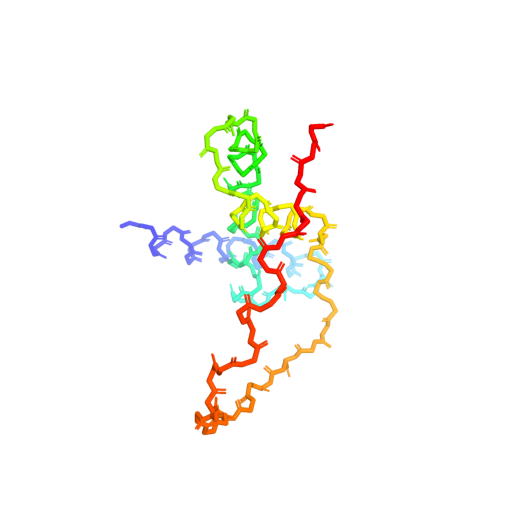 ALA A CA 1
ATOM 734 C C . ALA A 1 90 ? 0.605 -4.630 36.088 1.00 46.47 90 ALA A C 1
ATOM 736 O O . ALA A 1 90 ? -0.596 -4.512 36.343 1.00 46.47 90 ALA A O 1
ATOM 737 N N . HIS A 1 91 ? 1.459 -3.622 36.315 1.00 46.84 91 HIS A N 1
ATOM 738 C CA . HIS A 1 91 ? 1.097 -2.430 37.098 1.00 46.84 91 HIS A CA 1
ATOM 739 C C . HIS A 1 91 ? 0.605 -1.210 36.303 1.00 46.84 91 HIS A C 1
ATOM 741 O O . HIS A 1 91 ? 0.042 -0.298 36.904 1.00 46.84 91 HIS A O 1
ATOM 747 N N . LEU A 1 92 ? 0.691 -1.196 34.968 1.00 49.84 92 LEU A N 1
ATOM 748 C CA . LEU A 1 92 ? 0.129 -0.096 34.160 1.00 49.84 92 LEU A CA 1
ATOM 749 C C . LEU A 1 92 ? -1.364 -0.283 33.814 1.00 49.84 92 LEU A C 1
ATOM 751 O O . LEU A 1 92 ? -1.963 0.563 33.157 1.00 49.84 92 LEU A O 1
ATOM 755 N N . LYS A 1 93 ? -2.006 -1.345 34.329 1.00 49.06 93 LYS A N 1
ATOM 756 C CA . LYS A 1 93 ? -3.412 -1.738 34.090 1.00 49.06 93 LYS A CA 1
ATOM 757 C C . LYS A 1 93 ? -4.493 -0.729 34.542 1.00 49.06 93 LYS A C 1
ATOM 759 O O . LYS A 1 93 ? -5.670 -1.079 34.541 1.00 49.06 93 LYS A O 1
ATOM 764 N N . ARG A 1 94 ? -4.192 0.514 34.933 1.00 51.62 94 ARG A N 1
ATOM 765 C CA . ARG A 1 94 ? -5.240 1.444 35.410 1.00 51.62 94 ARG A CA 1
ATOM 766 C C . ARG A 1 94 ? -4.982 2.921 35.118 1.00 51.62 94 ARG A C 1
ATOM 768 O O . ARG A 1 94 ? -4.800 3.679 36.059 1.00 51.62 94 ARG A O 1
ATOM 775 N N . ARG A 1 95 ? -5.046 3.336 33.850 1.00 43.66 95 ARG A N 1
ATOM 776 C CA . ARG A 1 95 ? -5.541 4.662 33.393 1.00 43.66 95 ARG A CA 1
ATOM 777 C C . ARG A 1 95 ? -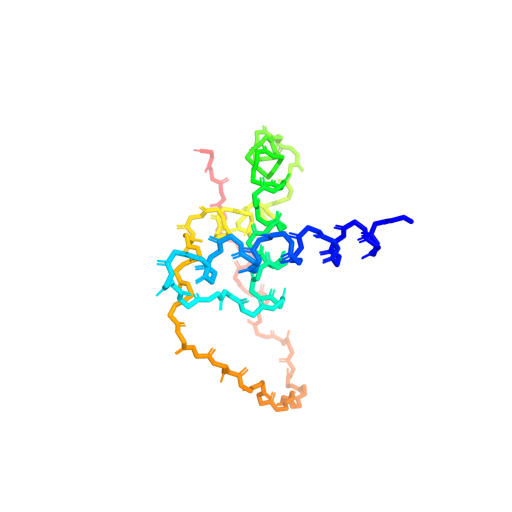6.031 4.437 31.953 1.00 43.66 95 ARG A C 1
ATOM 779 O O . ARG A 1 95 ? -5.214 4.212 31.081 1.00 43.66 95 ARG A O 1
ATOM 786 N N . GLY A 1 96 ? -7.304 4.166 31.677 1.00 39.88 96 GLY A N 1
ATOM 787 C CA . GLY A 1 96 ? -8.432 5.078 31.836 1.00 39.88 96 GLY A CA 1
ATOM 788 C C . GLY A 1 96 ? -8.637 5.822 30.512 1.00 39.88 96 GLY A C 1
ATOM 789 O O . GLY A 1 96 ? -8.014 6.855 30.322 1.00 39.88 96 GLY A O 1
ATOM 790 N N . CYS A 1 97 ? -9.475 5.292 29.612 1.00 41.06 97 CYS A N 1
ATOM 791 C CA . CYS A 1 97 ? -10.034 6.055 28.489 1.00 41.06 97 CYS A CA 1
ATOM 792 C C . CYS A 1 97 ? -11.413 6.586 28.906 1.00 41.06 97 CYS A C 1
ATOM 794 O O . CYS A 1 97 ? -12.350 5.786 28.999 1.00 41.06 97 CYS A O 1
ATOM 796 N N . PRO A 1 98 ? -11.582 7.893 29.148 1.00 53.09 98 PRO A N 1
ATOM 797 C CA . PRO A 1 98 ? -12.832 8.573 28.873 1.00 53.09 98 PRO A CA 1
ATOM 798 C C . PRO A 1 98 ? -12.877 8.998 27.397 1.00 53.09 98 PRO A C 1
ATOM 800 O O . PRO A 1 98 ? -11.840 9.238 26.782 1.00 53.09 98 PRO A O 1
ATOM 803 N N . LYS A 1 99 ? -14.100 8.995 26.866 1.00 39.41 99 LYS A N 1
ATOM 804 C CA . LYS A 1 99 ? -14.491 9.346 25.495 1.00 39.41 99 LYS A CA 1
ATOM 805 C C . LYS A 1 99 ? -14.040 10.737 25.072 1.00 39.41 99 LYS A C 1
ATOM 807 O O . LYS A 1 99 ? -14.035 11.623 25.954 1.00 39.41 99 LYS A O 1
#

Organism: Euphydryas editha (NCBI:txid104508)